Protein AF-A0A5J4USG9-F1 (afdb_monomer)

Foldseek 3Di:
DDPVVVVVVVVVVVVVVVVVVVVVVVVVVVVVVVVVVVVVVVVVVVVVVVVVCVVLVVPQDPVNVVVVVVVVVVVVVVCCVPPVVVVCVVCVPPCPDPPVRVVVVVVVVVVPNDPD

Secondary structure (DSSP, 8-state):
--HHHHHHHHHHHHHHHHHHHHHHHHHHHHHHHHHHHHHHHHHHHHHHHHHHHHHTTSS--HHHHHHHHHHHHHHHHHHHHHHHHHHHHH-TT--SS-HHHHHHHHHHHHTTSPP-

Mean predicted aligned error: 18.95 Å

Radius of gyration: 37.24 Å; Cα contacts (8 Å, |Δi|>4): 14; chains: 1; bounding box: 74×20×105 Å

Solvent-accessible surface area (backbone atoms only — not comparable to full-atom values): 6608 Å² total; per-residue (Å²): 135,58,73,67,61,54,53,53,49,53,54,53,53,55,54,50,51,54,53,50,53,52,50,52,52,49,54,53,50,53,54,52,54,52,53,54,52,50,54,52,50,52,54,52,53,52,52,53,50,53,52,48,33,48,75,50,56,75,60,64,49,72,65,56,49,54,47,52,52,53,52,50,53,50,50,53,50,51,47,52,70,70,43,43,68,62,44,45,73,76,41,75,81,69,71,89,54,54,73,67,52,51,49,52,54,54,52,51,55,67,70,58,52,69,86,99

pLDDT: mean 72.3, std 10.28, range [41.97, 92.38]

Sequence (116 aa):
MSAEQQLSRQQCDVNREKQQEQSTISSQKDSRWALSGLQRKSLVLGQNYQWLKGYIGQNIDQVEQKFRERCTERQKAMIANYYKRPMESLDPTGERASEEVKKMIHTNDVHKAPMI

Structure (mmCIF, N/CA/C/O backbone):
data_AF-A0A5J4USG9-F1
#
_entry.id   AF-A0A5J4USG9-F1
#
loop_
_atom_site.group_PDB
_atom_site.id
_atom_site.type_symbol
_atom_site.label_atom_id
_atom_site.label_alt_id
_atom_site.label_comp_id
_atom_site.label_asym_id
_atom_site.label_entity_id
_atom_site.label_seq_id
_atom_site.pdbx_PDB_ins_code
_atom_site.Cartn_x
_atom_site.Cartn_y
_atom_site.Cartn_z
_atom_site.occupancy
_atom_site.B_iso_or_equiv
_atom_site.auth_seq_id
_atom_site.auth_comp_id
_atom_site.auth_asym_id
_atom_site.auth_atom_id
_atom_site.pdbx_PDB_model_num
ATOM 1 N N . MET A 1 1 ? -56.336 -8.755 70.634 1.00 56.78 1 MET A N 1
ATOM 2 C CA . MET A 1 1 ? -55.135 -9.325 69.982 1.00 56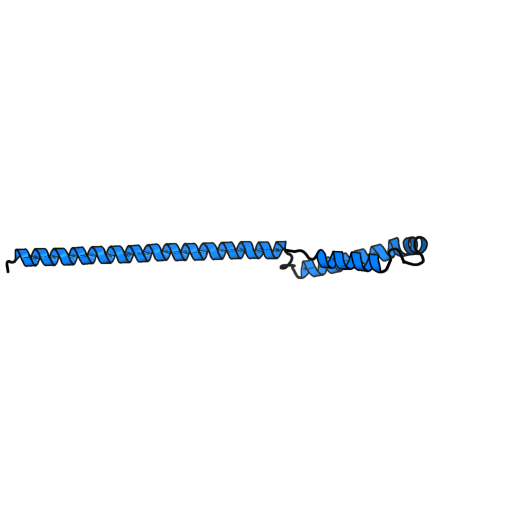.78 1 MET A CA 1
ATOM 3 C C . MET A 1 1 ? -54.111 -9.629 71.060 1.00 56.78 1 MET A C 1
ATOM 5 O O . MET A 1 1 ? -53.964 -8.803 71.950 1.00 56.78 1 MET A O 1
ATOM 9 N N . SER A 1 2 ? -53.477 -10.803 71.015 1.00 78.00 2 SER A N 1
ATOM 10 C CA . SER A 1 2 ? -52.465 -11.221 72.003 1.00 78.00 2 SER A CA 1
ATOM 11 C C . SER A 1 2 ? -51.088 -10.646 71.647 1.00 78.00 2 SER A C 1
ATOM 13 O O . SER A 1 2 ? -50.772 -10.519 70.462 1.00 78.00 2 SER A O 1
ATOM 15 N N . ALA A 1 3 ? -50.263 -10.331 72.650 1.00 75.44 3 ALA A N 1
ATOM 16 C CA . ALA A 1 3 ? -48.890 -9.840 72.472 1.00 75.44 3 ALA A CA 1
ATOM 17 C C . ALA A 1 3 ? -48.030 -10.786 71.606 1.00 75.44 3 ALA A C 1
ATOM 19 O O . ALA A 1 3 ? -47.183 -10.342 70.832 1.00 75.44 3 ALA A O 1
ATOM 20 N N . GLU A 1 4 ? -48.319 -12.087 71.649 1.00 76.06 4 GLU A N 1
ATOM 21 C CA . GLU A 1 4 ? -47.646 -13.113 70.844 1.00 76.06 4 GLU A CA 1
ATOM 22 C C . GLU A 1 4 ? -47.921 -12.961 69.338 1.00 76.06 4 GLU A C 1
ATOM 24 O O . GLU A 1 4 ? -47.039 -13.181 68.508 1.00 76.06 4 GLU A O 1
ATOM 29 N N . GLN A 1 5 ? -49.122 -12.505 68.964 1.00 75.31 5 GLN A N 1
ATOM 30 C CA . GLN A 1 5 ? -49.470 -12.254 67.561 1.00 75.31 5 GLN A CA 1
ATOM 31 C C . GLN A 1 5 ? -48.781 -10.999 67.009 1.00 75.31 5 GLN A C 1
ATOM 33 O O . GLN A 1 5 ? -48.504 -10.935 65.811 1.00 75.31 5 GLN A O 1
ATOM 38 N N . GLN A 1 6 ? -48.489 -10.008 67.857 1.00 77.25 6 GLN A N 1
ATOM 39 C CA . GLN A 1 6 ? -47.739 -8.814 67.454 1.00 77.25 6 GLN A CA 1
ATOM 40 C C . GLN A 1 6 ? -46.250 -9.119 67.261 1.00 77.25 6 GLN A C 1
ATOM 42 O O . GLN A 1 6 ? -45.681 -8.705 66.252 1.00 77.25 6 GLN A O 1
ATOM 47 N N . LEU A 1 7 ? -45.655 -9.904 68.165 1.00 77.44 7 LEU A N 1
ATOM 48 C CA . LEU A 1 7 ? -44.272 -10.379 68.043 1.00 77.44 7 LEU A CA 1
ATOM 49 C C . LEU A 1 7 ? -44.068 -11.222 66.780 1.00 77.44 7 LEU A C 1
ATOM 51 O O . LEU A 1 7 ? -43.126 -10.985 66.027 1.00 77.44 7 LEU A O 1
ATOM 55 N N . SER A 1 8 ? -44.989 -12.147 66.494 1.00 79.25 8 SER A N 1
ATOM 56 C CA . SER A 1 8 ? -44.913 -12.985 65.293 1.00 79.25 8 SER A CA 1
ATOM 57 C C . SER A 1 8 ? -45.002 -12.167 63.995 1.00 79.25 8 SER A C 1
ATOM 59 O O . SER A 1 8 ? -44.254 -12.427 63.053 1.00 79.25 8 SER A O 1
ATOM 61 N N . ARG A 1 9 ? -45.847 -11.124 63.951 1.00 74.81 9 ARG A N 1
ATOM 62 C CA . ARG A 1 9 ? -45.929 -10.212 62.794 1.00 74.81 9 ARG A CA 1
ATOM 63 C C . ARG A 1 9 ? -44.654 -9.394 62.600 1.00 74.81 9 ARG A C 1
ATOM 65 O O . ARG A 1 9 ? -44.129 -9.381 61.493 1.00 74.81 9 ARG A O 1
ATOM 72 N N . GLN A 1 10 ? -44.115 -8.803 63.669 1.00 78.75 10 GLN A N 1
ATOM 73 C CA . GLN A 1 10 ? -42.841 -8.076 63.598 1.00 78.75 10 GLN A CA 1
ATOM 74 C C . GLN A 1 10 ? -41.703 -8.961 63.086 1.00 78.75 10 GLN A C 1
ATOM 76 O O . GLN A 1 10 ? -40.876 -8.524 62.292 1.00 78.75 10 GLN A O 1
ATOM 81 N N . GLN A 1 11 ? -41.671 -10.223 63.505 1.00 77.75 11 GLN A N 1
ATOM 82 C CA . GLN A 1 11 ? -40.630 -11.154 63.088 1.00 77.75 11 GLN A CA 1
ATOM 83 C C . GLN A 1 11 ? -40.754 -11.542 61.604 1.00 77.75 11 GLN A C 1
ATOM 85 O O . GLN A 1 11 ? -39.741 -11.697 60.921 1.00 77.75 11 GLN A O 1
ATOM 90 N N . CYS A 1 12 ? -41.981 -11.642 61.082 1.00 78.06 12 CYS A N 1
ATOM 91 C CA . CYS A 1 12 ? -42.233 -11.822 59.651 1.00 78.06 12 CYS A CA 1
ATOM 92 C C . CYS A 1 12 ? -41.773 -10.615 58.823 1.00 78.06 12 CYS A C 1
ATOM 94 O 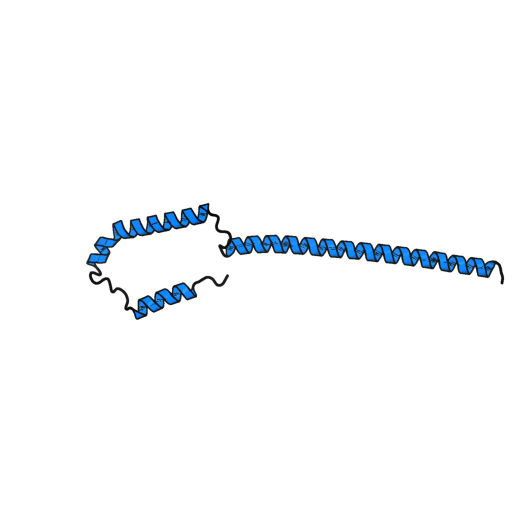O . CYS A 1 12 ? -41.142 -10.806 57.783 1.00 78.06 12 CYS A O 1
ATOM 96 N N . ASP A 1 13 ? -42.034 -9.395 59.293 1.00 81.88 13 ASP A N 1
ATOM 97 C CA . ASP A 1 13 ? -41.651 -8.169 58.584 1.00 81.88 13 ASP A CA 1
ATOM 98 C C . ASP A 1 13 ? -40.121 -8.010 58.516 1.00 81.88 13 ASP A C 1
ATOM 100 O O . ASP A 1 13 ? -39.567 -7.788 57.438 1.00 81.88 13 ASP A O 1
ATOM 104 N N . VAL A 1 14 ? -39.417 -8.272 59.625 1.00 80.19 14 VAL A N 1
ATOM 105 C CA . VAL A 1 14 ? -37.942 -8.237 59.685 1.00 80.19 14 VAL A CA 1
ATOM 106 C C . VAL A 1 14 ? -37.301 -9.285 58.768 1.00 80.19 14 VAL A C 1
ATOM 108 O O . VAL A 1 14 ? -36.287 -9.027 58.115 1.00 80.19 14 VAL A O 1
ATOM 111 N N . ASN A 1 15 ? -37.872 -10.489 58.702 1.00 80.38 15 ASN A N 1
ATOM 112 C CA . ASN A 1 15 ? -37.358 -11.537 57.820 1.00 80.38 15 ASN A CA 1
ATOM 113 C C . ASN A 1 15 ? -37.592 -11.207 56.340 1.00 80.38 15 ASN A C 1
ATOM 115 O O . ASN A 1 15 ? -36.749 -11.529 55.500 1.00 80.38 15 ASN A O 1
ATOM 119 N N . ARG A 1 16 ? -38.704 -10.537 56.023 1.00 77.25 16 ARG A N 1
ATOM 120 C CA . ARG A 1 16 ? -39.018 -10.081 54.668 1.00 77.25 16 ARG A CA 1
ATOM 121 C C . ARG A 1 16 ? -38.063 -8.981 54.205 1.00 77.25 16 ARG A C 1
ATOM 123 O O . ARG A 1 16 ? -37.549 -9.086 53.093 1.00 77.25 16 ARG A O 1
ATOM 130 N N . GLU A 1 17 ? -37.761 -7.998 55.055 1.00 79.50 17 GLU A N 1
ATOM 131 C CA . GLU A 1 17 ? -36.768 -6.954 54.752 1.00 79.50 17 GLU A CA 1
ATOM 132 C C . GLU A 1 17 ? -35.383 -7.548 54.475 1.00 79.50 17 GLU A C 1
ATOM 134 O O . GLU A 1 17 ? -34.782 -7.251 53.441 1.00 79.50 17 GLU A O 1
ATOM 139 N N . LYS A 1 18 ? -34.911 -8.481 55.315 1.00 80.12 18 LYS A N 1
ATOM 140 C CA . LYS A 1 18 ? -33.610 -9.144 55.108 1.00 80.12 18 LYS A CA 1
ATOM 141 C C . LYS A 1 18 ? -33.518 -9.889 53.774 1.00 80.12 18 LYS A C 1
ATOM 143 O O . LYS A 1 18 ? -32.473 -9.858 53.123 1.00 80.12 18 LYS A O 1
ATOM 148 N N . GLN A 1 19 ? -34.591 -10.555 53.345 1.00 76.31 19 GLN A N 1
ATOM 149 C CA . GLN A 1 19 ? -34.626 -11.229 52.040 1.00 76.31 19 GLN A CA 1
ATOM 150 C C . GLN A 1 19 ? -34.611 -10.232 50.870 1.00 76.31 19 GLN A C 1
ATOM 152 O O . GLN A 1 19 ? -33.996 -10.494 49.830 1.00 76.31 19 GLN A O 1
ATOM 157 N N . GLN A 1 20 ? -35.255 -9.078 51.042 1.00 73.62 20 GLN A N 1
ATOM 158 C CA . GLN A 1 20 ? -35.290 -8.010 50.047 1.00 73.62 20 GLN A CA 1
ATOM 159 C C . GLN A 1 20 ? -33.918 -7.343 49.884 1.00 73.62 20 GLN A C 1
ATOM 161 O O . GLN A 1 20 ? -33.452 -7.158 48.757 1.00 73.62 20 GLN A O 1
ATOM 166 N N . GLU A 1 21 ? -33.220 -7.067 50.985 1.00 76.25 21 GLU A N 1
ATOM 167 C CA . GLU A 1 21 ? -31.852 -6.539 50.968 1.00 76.25 21 GLU A CA 1
ATOM 168 C C . GLU A 1 21 ? -30.879 -7.509 50.285 1.00 76.25 21 GLU A C 1
ATOM 170 O O . GLU A 1 21 ? -30.123 -7.112 49.395 1.00 76.25 21 GLU A O 1
ATOM 175 N N . GLN A 1 22 ? -30.940 -8.803 50.623 1.00 75.19 22 GLN A N 1
ATOM 176 C CA . GLN A 1 22 ? -30.090 -9.825 50.001 1.00 75.19 22 GLN A CA 1
ATOM 177 C C . GLN A 1 22 ? -30.341 -9.964 48.493 1.00 75.19 22 GLN A C 1
ATOM 179 O O . GLN A 1 22 ? -29.384 -10.061 47.721 1.00 75.19 22 GLN A O 1
ATOM 184 N N . SER A 1 23 ? -31.604 -9.909 48.056 1.00 71.69 23 SER A N 1
ATOM 185 C CA . SER A 1 23 ? -31.956 -9.931 46.628 1.00 71.69 23 SER A CA 1
ATOM 186 C C . SER A 1 23 ? -31.423 -8.702 45.889 1.00 71.69 23 SER A C 1
ATOM 188 O O . SER A 1 23 ? -30.889 -8.818 44.784 1.00 71.69 23 SER A O 1
ATOM 190 N N . THR A 1 24 ? -31.497 -7.528 46.520 1.00 70.19 24 THR A N 1
ATOM 191 C CA . THR A 1 24 ? -31.009 -6.268 45.943 1.00 70.19 24 THR A CA 1
ATOM 192 C C . THR A 1 24 ? -29.483 -6.286 45.786 1.00 70.19 24 THR A C 1
ATOM 194 O O . THR A 1 24 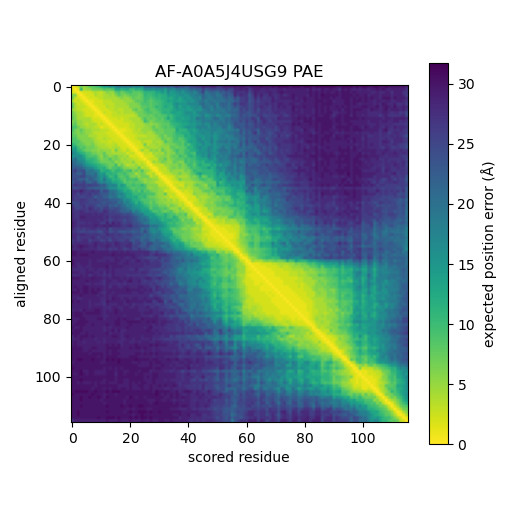? -28.959 -5.937 44.727 1.00 70.19 24 THR A O 1
ATOM 197 N N . ILE A 1 25 ? -28.760 -6.787 46.795 1.00 71.69 25 ILE A N 1
ATOM 198 C CA . ILE A 1 25 ? -27.296 -6.933 46.765 1.00 71.69 25 ILE A CA 1
ATOM 199 C C . ILE A 1 25 ? -26.859 -7.966 45.714 1.00 71.69 25 ILE A C 1
ATOM 201 O O . ILE A 1 25 ? -25.876 -7.736 45.003 1.00 71.69 25 ILE A O 1
ATOM 205 N N . SER A 1 26 ? -27.583 -9.085 45.586 1.00 74.25 26 SER A N 1
ATOM 206 C CA . SER A 1 26 ? -27.315 -10.107 44.563 1.00 74.25 26 SER A CA 1
ATOM 207 C C . SER A 1 26 ? -27.478 -9.534 43.155 1.00 74.25 26 SER A C 1
ATOM 209 O O . SER A 1 26 ? -26.547 -9.595 42.353 1.00 74.25 26 SER A O 1
ATOM 211 N N . SER A 1 27 ? -28.609 -8.872 42.887 1.00 66.50 27 SER A N 1
ATOM 212 C CA . SER A 1 27 ? -28.891 -8.255 41.585 1.00 66.50 27 SER A CA 1
ATOM 213 C C . SER A 1 27 ? -27.856 -7.183 41.213 1.00 66.50 27 SER A C 1
ATOM 215 O O . SER A 1 27 ? -27.465 -7.057 40.048 1.00 66.50 27 SER A O 1
ATOM 217 N N . GLN A 1 28 ? -27.374 -6.411 42.193 1.00 71.25 28 GLN A N 1
ATOM 218 C CA . GLN A 1 28 ? -26.333 -5.403 41.97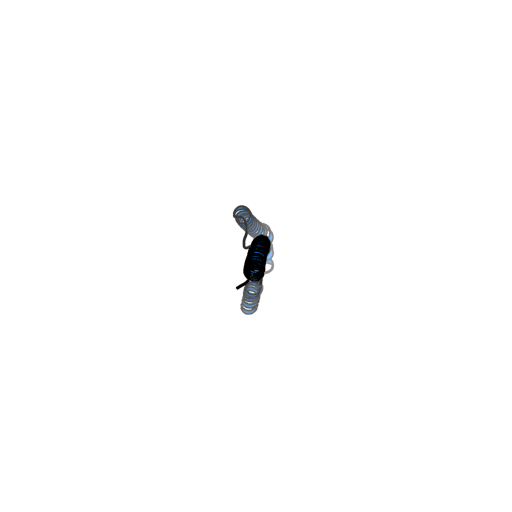6 1.00 71.25 28 GLN A CA 1
ATOM 219 C C . GLN A 1 28 ? -24.967 -6.037 41.658 1.00 71.25 28 GLN A C 1
ATOM 221 O O . GLN A 1 28 ? -24.210 -5.502 40.840 1.00 71.25 28 GLN A O 1
ATOM 226 N N . LYS A 1 29 ? -24.642 -7.179 42.278 1.00 66.81 29 LYS A N 1
ATOM 227 C CA . LYS A 1 29 ? -23.422 -7.946 41.983 1.00 66.81 29 LYS A CA 1
ATOM 228 C C . LYS A 1 29 ? -23.451 -8.524 40.570 1.00 66.81 29 LYS A C 1
ATOM 230 O O . LYS A 1 29 ? -22.476 -8.345 39.842 1.00 66.81 29 LYS A O 1
ATOM 235 N N . ASP A 1 30 ? -24.560 -9.129 40.159 1.00 67.69 30 ASP A N 1
ATOM 236 C CA . ASP A 1 30 ? -24.707 -9.712 38.818 1.00 67.69 30 ASP A CA 1
ATOM 237 C C . ASP A 1 30 ? -24.593 -8.650 37.717 1.00 67.69 30 ASP A C 1
ATOM 239 O O . ASP A 1 30 ? -23.872 -8.828 36.732 1.00 67.69 30 ASP A O 1
ATOM 243 N N . SER A 1 31 ? -25.195 -7.479 37.944 1.00 66.31 31 SER A N 1
ATOM 244 C CA . SER A 1 31 ? -25.081 -6.324 37.042 1.00 66.31 31 SER A CA 1
ATOM 245 C C . SER A 1 31 ? -23.628 -5.848 36.881 1.00 66.31 31 SER A C 1
ATOM 247 O O . SER A 1 31 ? -23.193 -5.477 35.788 1.00 66.31 31 SER A O 1
ATOM 249 N N . ARG A 1 32 ? -22.835 -5.898 37.961 1.00 69.50 32 ARG A N 1
ATOM 250 C CA . ARG A 1 32 ? -21.411 -5.522 37.950 1.00 69.50 32 ARG A CA 1
ATOM 251 C C . ARG A 1 32 ? -20.561 -6.514 37.141 1.00 69.50 32 ARG A C 1
ATOM 253 O O . ARG A 1 32 ? -19.667 -6.102 36.395 1.00 69.50 32 ARG A O 1
ATOM 260 N N . TRP A 1 33 ? -20.850 -7.811 37.239 1.00 70.44 33 TRP A N 1
ATOM 261 C CA . TRP A 1 33 ? -20.186 -8.839 36.429 1.00 70.44 33 TRP A CA 1
ATOM 262 C C . TRP A 1 33 ? -20.543 -8.731 34.940 1.00 70.44 33 TRP A C 1
ATOM 264 O O . TRP A 1 33 ? -19.662 -8.854 34.089 1.00 70.44 33 TRP A O 1
ATOM 274 N N . ALA A 1 34 ? -21.793 -8.401 34.608 1.00 68.56 34 ALA A N 1
ATOM 275 C CA . ALA A 1 34 ? -22.212 -8.169 33.226 1.00 68.56 34 ALA A CA 1
ATOM 276 C C . ALA A 1 34 ? -21.480 -6.978 32.570 1.00 68.56 34 ALA A C 1
ATOM 278 O O . ALA A 1 34 ? -20.982 -7.096 31.447 1.00 68.56 34 ALA A O 1
ATOM 279 N N . LEU A 1 35 ? -21.341 -5.854 33.288 1.00 66.81 35 LEU A N 1
ATOM 280 C CA . LEU A 1 35 ? -20.632 -4.658 32.806 1.00 66.81 35 LEU A CA 1
ATOM 281 C C . LEU A 1 35 ? -19.141 -4.920 32.545 1.00 66.81 35 LEU A C 1
ATOM 283 O O . LEU A 1 35 ? -18.610 -4.522 31.507 1.00 66.81 35 LEU A O 1
ATOM 287 N N . SER A 1 36 ? -18.472 -5.639 33.450 1.00 70.00 36 SER A N 1
ATOM 288 C CA . SER A 1 36 ? -17.058 -6.007 33.278 1.00 70.00 36 SER A CA 1
ATOM 289 C C . SER A 1 36 ? -16.840 -6.997 32.124 1.00 70.00 36 SER A C 1
ATOM 291 O O . SER A 1 36 ? -15.855 -6.886 31.389 1.00 70.00 36 SER A O 1
ATOM 293 N N . GLY A 1 37 ? -17.781 -7.919 31.894 1.00 69.75 37 GLY A N 1
ATOM 294 C CA . GLY A 1 37 ? -17.774 -8.810 30.731 1.00 69.75 37 GLY A CA 1
ATOM 295 C C . GLY A 1 37 ? -17.923 -8.066 29.399 1.00 69.75 37 GLY A C 1
ATOM 296 O O . GLY A 1 37 ? -17.221 -8.382 28.437 1.00 69.75 37 GLY A O 1
ATOM 297 N N . LEU A 1 38 ? -18.787 -7.048 29.346 1.00 66.62 38 LEU A N 1
ATOM 298 C CA . LEU A 1 38 ? -18.969 -6.180 28.175 1.00 66.62 38 LEU A CA 1
ATOM 299 C C . LEU A 1 38 ? -17.723 -5.335 27.874 1.00 66.62 38 LEU A C 1
ATOM 301 O O . LEU A 1 38 ? -17.277 -5.310 26.727 1.00 66.62 38 LEU A O 1
ATOM 305 N N . GLN A 1 39 ? -17.113 -4.714 28.889 1.00 70.50 39 GLN A N 1
ATOM 306 C CA . GLN A 1 39 ? -15.862 -3.960 28.723 1.00 70.50 39 GLN A CA 1
ATOM 307 C C . GLN A 1 39 ? -14.699 -4.843 28.255 1.00 70.50 39 GLN A C 1
ATOM 309 O O . GLN A 1 39 ? -13.905 -4.438 27.409 1.00 70.50 39 GLN A O 1
ATOM 314 N N . ARG A 1 40 ? -14.598 -6.077 28.761 1.00 70.44 40 ARG A N 1
ATOM 315 C CA . ARG A 1 40 ? -13.564 -7.016 28.309 1.00 70.44 40 ARG A CA 1
ATOM 316 C C . ARG A 1 40 ? -13.758 -7.399 26.840 1.00 70.44 40 ARG A C 1
ATOM 318 O O . ARG A 1 40 ? -12.788 -7.448 26.091 1.00 70.44 40 ARG A O 1
ATOM 325 N N . LYS A 1 41 ? -15.002 -7.638 26.412 1.00 65.81 41 LYS A N 1
ATOM 326 C CA . LYS A 1 41 ? -15.322 -7.950 25.010 1.00 65.81 41 LYS A CA 1
ATOM 327 C C . LYS A 1 41 ? -15.032 -6.772 24.077 1.00 65.81 41 LYS A C 1
ATOM 329 O O . LYS A 1 41 ? -14.489 -6.999 22.999 1.00 65.81 41 LYS A O 1
ATOM 334 N N . SER A 1 42 ? -15.334 -5.535 24.485 1.00 65.69 42 SER A N 1
ATOM 335 C CA . SER A 1 42 ? -15.034 -4.351 23.666 1.00 65.69 42 SER A CA 1
ATOM 336 C C . SER A 1 42 ? -13.528 -4.110 23.514 1.00 65.69 42 SER A C 1
ATOM 338 O O . SER A 1 42 ? -13.079 -3.774 22.420 1.00 65.69 42 SER A O 1
ATOM 340 N N . LEU A 1 43 ? -12.736 -4.366 24.562 1.00 72.19 43 LEU A N 1
ATOM 341 C CA . LEU A 1 43 ? -11.273 -4.275 24.511 1.00 72.19 43 LEU A CA 1
ATOM 342 C C . LEU A 1 43 ? -10.666 -5.289 23.525 1.00 72.19 43 LEU A C 1
ATOM 344 O O . LEU A 1 43 ? -9.813 -4.932 22.713 1.00 72.19 43 LEU A O 1
ATOM 348 N N . VAL A 1 44 ? -11.144 -6.538 23.557 1.00 70.62 44 VAL A N 1
ATOM 349 C CA . VAL A 1 44 ? -10.689 -7.610 22.653 1.00 70.62 44 VAL A CA 1
ATOM 350 C C . VAL A 1 44 ? -11.084 -7.323 21.201 1.00 70.62 44 VAL A C 1
ATOM 352 O O . VAL A 1 44 ? -10.265 -7.472 20.296 1.00 70.62 44 VAL A O 1
ATOM 355 N N . LEU A 1 45 ? -12.314 -6.853 20.966 1.00 70.31 45 LEU A N 1
ATOM 356 C C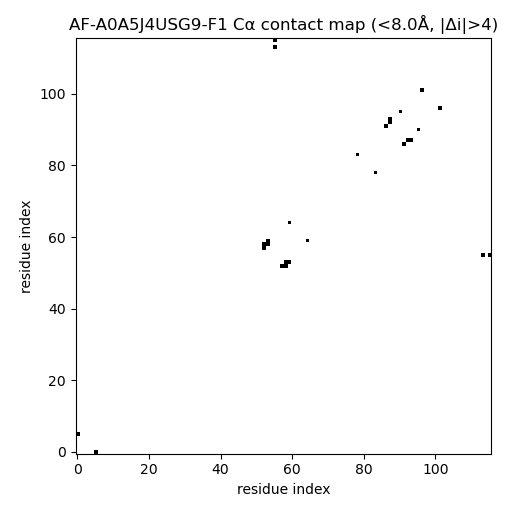A . LEU A 1 45 ? -12.768 -6.438 19.634 1.00 70.31 45 LEU A CA 1
ATOM 357 C C . LEU A 1 45 ? -11.927 -5.277 19.082 1.00 70.31 45 LEU A C 1
ATOM 359 O O . LEU A 1 45 ? -11.572 -5.294 17.906 1.00 70.31 45 LEU A O 1
ATOM 363 N N . GLY A 1 46 ? -11.554 -4.309 19.925 1.00 72.56 46 GLY A N 1
ATOM 364 C CA . GLY A 1 46 ? -10.698 -3.187 19.536 1.00 72.56 46 GLY A CA 1
ATOM 365 C C . GLY A 1 46 ? -9.293 -3.615 19.097 1.00 72.56 46 GLY A C 1
ATOM 366 O O . GLY A 1 46 ? -8.807 -3.143 18.069 1.00 72.56 46 GLY A O 1
ATOM 367 N N . GLN A 1 47 ? -8.655 -4.538 19.824 1.00 73.31 47 GLN A N 1
ATOM 368 C CA . GLN A 1 47 ? -7.331 -5.063 19.456 1.00 73.31 47 GLN A CA 1
ATOM 369 C C . GLN A 1 47 ? -7.369 -5.896 18.170 1.00 73.31 47 GLN A C 1
ATOM 371 O O . GLN A 1 47 ? -6.537 -5.693 17.285 1.00 73.31 47 GLN A O 1
ATOM 376 N N . ASN A 1 48 ? -8.366 -6.770 18.020 1.00 77.56 48 ASN A N 1
ATOM 377 C CA . ASN A 1 48 ? -8.525 -7.572 16.805 1.00 77.56 48 ASN A CA 1
ATOM 378 C C . ASN A 1 48 ? -8.812 -6.702 15.577 1.00 77.56 48 ASN A C 1
ATOM 380 O O . ASN A 1 48 ? -8.314 -6.983 14.491 1.00 77.56 48 ASN A O 1
ATOM 384 N N . TYR A 1 49 ? -9.565 -5.614 15.748 1.00 76.62 49 TYR A N 1
ATOM 385 C CA . TYR A 1 49 ? -9.839 -4.664 14.675 1.00 76.62 49 TYR A CA 1
ATOM 386 C C . TYR A 1 49 ? -8.585 -3.893 14.237 1.00 76.62 49 TYR A C 1
ATOM 388 O O . TYR A 1 49 ? -8.390 -3.674 13.044 1.00 76.62 49 TYR A O 1
ATOM 396 N N . GLN A 1 50 ? -7.701 -3.524 15.169 1.00 73.75 50 GLN A N 1
ATOM 397 C CA . GLN A 1 50 ? -6.419 -2.889 14.831 1.00 73.75 50 GLN A CA 1
ATOM 398 C C . GLN A 1 50 ? -5.469 -3.845 14.105 1.00 73.75 50 GLN A C 1
ATOM 400 O O . GLN A 1 50 ? -4.831 -3.452 13.129 1.00 73.75 50 GLN A O 1
ATOM 405 N N . TRP A 1 51 ? -5.413 -5.108 14.539 1.00 77.69 51 TRP A N 1
ATOM 406 C CA . TRP A 1 51 ? -4.662 -6.144 13.832 1.00 77.69 51 TRP A CA 1
ATOM 407 C C . TRP A 1 51 ? -5.208 -6.365 12.416 1.00 77.69 51 TRP A C 1
ATOM 409 O O . TRP A 1 51 ? -4.438 -6.364 11.457 1.00 77.69 51 TRP A O 1
ATOM 419 N N . LEU A 1 52 ? -6.535 -6.459 12.269 1.00 78.56 52 LEU A N 1
ATOM 420 C CA . LEU A 1 52 ? -7.188 -6.602 10.969 1.00 78.56 52 LEU A CA 1
ATOM 421 C C . LEU A 1 52 ? -6.870 -5.410 10.058 1.00 78.56 52 LEU A C 1
ATOM 423 O O . LEU A 1 52 ? -6.508 -5.622 8.910 1.00 78.56 52 LEU A O 1
ATOM 427 N N . LYS A 1 53 ? -6.902 -4.175 10.579 1.00 74.94 53 LYS A N 1
ATOM 428 C CA . LYS A 1 53 ? -6.486 -2.967 9.841 1.00 74.94 53 LYS A CA 1
ATOM 429 C C . LYS A 1 53 ? -5.039 -3.009 9.352 1.00 74.94 53 LYS A C 1
ATOM 431 O O . LYS A 1 53 ? -4.751 -2.497 8.272 1.00 74.94 53 LYS A O 1
ATOM 436 N N . GLY A 1 54 ? -4.136 -3.588 10.142 1.00 72.44 54 GLY A N 1
ATOM 437 C CA . GLY A 1 54 ? -2.752 -3.826 9.730 1.00 72.44 54 GLY A CA 1
ATOM 438 C C . GLY A 1 54 ? -2.655 -4.876 8.622 1.00 72.44 54 GLY A C 1
ATOM 439 O O . GLY A 1 54 ? -1.976 -4.650 7.627 1.00 72.44 54 GLY A O 1
ATOM 440 N N . TYR A 1 55 ? -3.385 -5.986 8.758 1.00 71.38 55 TYR A N 1
ATOM 441 C CA . TYR A 1 55 ? -3.411 -7.069 7.770 1.00 71.38 55 TYR A CA 1
ATOM 442 C C . TYR A 1 55 ? -3.947 -6.619 6.401 1.00 71.38 55 TYR A C 1
ATOM 444 O O . TYR A 1 55 ? -3.343 -6.932 5.380 1.00 71.38 55 TYR A O 1
ATOM 452 N N . ILE A 1 56 ? -5.025 -5.828 6.381 1.00 79.00 56 ILE A N 1
ATOM 453 C CA . ILE A 1 56 ? -5.640 -5.283 5.152 1.00 79.00 56 ILE A CA 1
ATOM 454 C C . ILE A 1 56 ? -4.888 -4.071 4.580 1.00 79.00 56 ILE A C 1
ATOM 456 O O . ILE A 1 56 ? -5.337 -3.446 3.624 1.00 79.00 56 ILE A O 1
ATOM 460 N N . GLY A 1 57 ? -3.762 -3.678 5.187 1.00 68.00 57 GLY A N 1
ATOM 461 C CA . GLY A 1 57 ? -2.967 -2.542 4.721 1.00 68.00 57 GLY A CA 1
ATOM 462 C C . GLY A 1 57 ? -3.668 -1.184 4.854 1.00 68.00 57 GLY A C 1
ATOM 463 O O . GLY A 1 57 ? -3.294 -0.233 4.177 1.00 68.00 57 GLY A O 1
ATOM 464 N N . GLN A 1 58 ? -4.675 -1.053 5.723 1.00 67.56 58 GLN A N 1
ATOM 465 C CA . GLN A 1 58 ? -5.305 0.241 6.030 1.00 67.56 58 GLN A CA 1
ATOM 466 C C . GLN A 1 58 ? -4.525 1.052 7.075 1.00 67.56 58 GLN A C 1
ATOM 468 O O . GLN A 1 58 ? -4.752 2.250 7.214 1.00 67.56 58 GLN A O 1
ATOM 473 N N . ASN A 1 59 ? -3.597 0.415 7.792 1.00 63.00 59 ASN A N 1
ATOM 474 C CA . ASN A 1 59 ? -2.638 1.056 8.695 1.00 63.00 59 ASN A CA 1
ATOM 475 C C . ASN A 1 59 ? -1.234 1.079 8.060 1.00 63.00 59 ASN A C 1
ATOM 477 O O . ASN A 1 59 ? -0.271 0.616 8.665 1.00 63.00 59 ASN A O 1
ATOM 481 N N . ILE A 1 60 ? -1.102 1.568 6.822 1.00 64.38 60 ILE A N 1
ATOM 482 C CA . ILE A 1 60 ? 0.232 1.808 6.254 1.00 64.38 60 ILE A CA 1
ATOM 483 C C . ILE A 1 60 ? 0.784 3.078 6.903 1.00 64.38 60 ILE A C 1
ATOM 485 O O . ILE A 1 60 ? 0.232 4.167 6.744 1.00 64.38 60 ILE A O 1
ATOM 489 N N . ASP A 1 61 ? 1.871 2.924 7.656 1.00 77.94 61 ASP A N 1
ATOM 490 C CA . ASP A 1 61 ? 2.635 4.045 8.195 1.00 77.94 61 ASP A CA 1
ATOM 491 C C . ASP A 1 61 ? 3.111 4.949 7.042 1.00 77.94 61 ASP A C 1
ATOM 493 O O . ASP A 1 61 ? 3.531 4.465 5.987 1.00 77.94 61 ASP A O 1
ATOM 497 N N . GLN A 1 62 ? 3.088 6.272 7.225 1.00 79.06 62 GLN A N 1
ATOM 498 C CA . GLN A 1 62 ? 3.540 7.222 6.198 1.00 79.06 62 GLN A CA 1
ATOM 499 C C . GLN A 1 62 ? 4.980 6.943 5.748 1.00 79.06 62 GLN A C 1
ATOM 501 O O . GLN A 1 62 ? 5.343 7.213 4.600 1.00 79.06 62 GLN A O 1
ATOM 506 N N . VAL A 1 63 ? 5.811 6.409 6.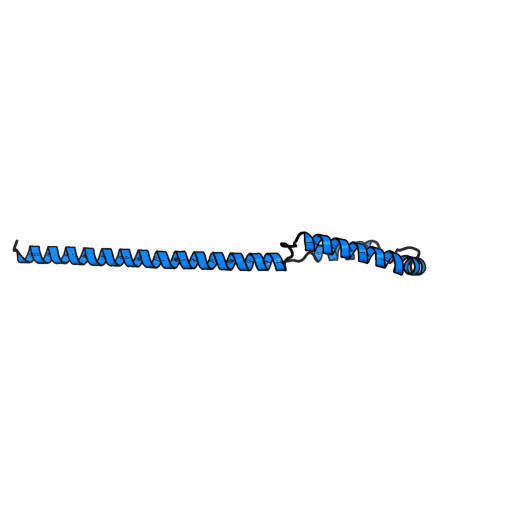646 1.00 77.44 63 VAL A N 1
ATOM 507 C CA . VAL A 1 63 ? 7.183 5.997 6.332 1.00 77.44 63 VAL A CA 1
ATOM 508 C C . VAL A 1 63 ? 7.190 4.797 5.387 1.00 77.44 63 VAL A C 1
ATOM 510 O O . VAL A 1 63 ? 7.926 4.801 4.398 1.00 77.44 63 VAL A O 1
ATOM 513 N N . GLU A 1 64 ? 6.348 3.799 5.646 1.00 78.38 64 GLU A N 1
ATOM 514 C CA . GLU A 1 64 ? 6.227 2.608 4.808 1.00 78.38 64 GLU A CA 1
ATOM 515 C C . GLU A 1 64 ? 5.655 2.951 3.426 1.00 78.38 64 GLU A C 1
ATOM 517 O O . GLU A 1 64 ? 6.152 2.455 2.412 1.00 78.38 64 GLU A O 1
ATOM 522 N N . GLN A 1 65 ? 4.685 3.867 3.357 1.00 82.31 65 GLN A N 1
ATOM 523 C CA . GLN A 1 65 ? 4.161 4.367 2.087 1.00 82.31 65 GLN A CA 1
ATOM 524 C C . GLN A 1 65 ? 5.264 5.032 1.248 1.00 82.31 65 GLN A C 1
ATOM 526 O O . GLN A 1 65 ? 5.501 4.633 0.106 1.00 82.31 65 GLN A O 1
ATOM 531 N N . LYS A 1 66 ? 6.002 5.987 1.829 1.00 84.38 66 LYS A N 1
ATOM 532 C CA . LYS A 1 66 ? 7.115 6.668 1.142 1.00 84.38 66 LYS A CA 1
ATOM 533 C C . LYS A 1 66 ? 8.221 5.700 0.725 1.00 84.38 66 LYS A C 1
ATOM 535 O O . LYS A 1 66 ? 8.856 5.888 -0.313 1.00 84.38 66 LYS A O 1
ATOM 540 N N . PHE A 1 67 ? 8.473 4.665 1.525 1.00 84.25 67 PHE A N 1
ATOM 541 C CA . PHE A 1 67 ? 9.424 3.616 1.175 1.00 84.25 67 PHE A CA 1
ATOM 542 C C . PHE A 1 67 ? 8.958 2.820 -0.051 1.00 84.25 67 PHE A C 1
ATOM 544 O O . PHE A 1 67 ? 9.731 2.660 -0.997 1.00 84.25 67 PHE A O 1
ATOM 551 N N . ARG A 1 68 ? 7.692 2.381 -0.084 1.00 84.62 68 ARG A N 1
ATOM 552 C CA . ARG A 1 68 ? 7.110 1.662 -1.233 1.00 84.62 68 ARG A CA 1
ATOM 553 C C . ARG A 1 68 ? 7.148 2.496 -2.510 1.00 84.62 68 ARG A C 1
ATOM 555 O O . ARG A 1 68 ? 7.524 1.972 -3.560 1.00 84.62 68 ARG A O 1
ATOM 562 N N . GLU A 1 69 ? 6.821 3.781 -2.418 1.00 87.25 69 GLU A N 1
ATOM 563 C CA . GLU A 1 69 ? 6.905 4.722 -3.541 1.00 87.25 69 GLU A CA 1
ATOM 564 C C . GLU A 1 69 ? 8.339 4.797 -4.085 1.00 87.25 69 GLU A C 1
ATOM 566 O O . GLU A 1 69 ? 8.571 4.511 -5.262 1.00 87.25 69 GLU A O 1
ATOM 571 N N . ARG A 1 70 ? 9.329 5.041 -3.214 1.00 89.31 70 ARG A N 1
ATOM 572 C CA . ARG A 1 70 ? 10.749 5.090 -3.607 1.00 89.31 70 ARG A CA 1
ATOM 573 C C . ARG A 1 70 ? 11.257 3.776 -4.197 1.00 89.31 70 ARG A C 1
ATOM 575 O O . ARG A 1 70 ? 12.018 3.786 -5.164 1.00 89.31 70 ARG A O 1
ATOM 582 N N . CYS A 1 71 ? 10.863 2.638 -3.631 1.00 88.81 71 CYS A N 1
ATOM 583 C CA . CYS A 1 71 ? 11.215 1.326 -4.169 1.00 88.81 71 CYS A CA 1
ATOM 584 C C . CYS A 1 71 ? 10.635 1.119 -5.570 1.00 88.81 71 CYS A C 1
ATOM 586 O O . CYS A 1 71 ? 11.350 0.658 -6.460 1.00 88.81 71 CYS A O 1
ATOM 588 N N . THR A 1 72 ? 9.379 1.510 -5.777 1.00 90.19 72 THR A N 1
ATOM 589 C CA . THR A 1 72 ? 8.699 1.410 -7.073 1.00 90.19 72 THR A CA 1
ATOM 590 C C . THR A 1 72 ? 9.381 2.284 -8.122 1.00 90.19 72 THR A C 1
ATOM 592 O O . THR A 1 72 ? 9.658 1.823 -9.228 1.00 90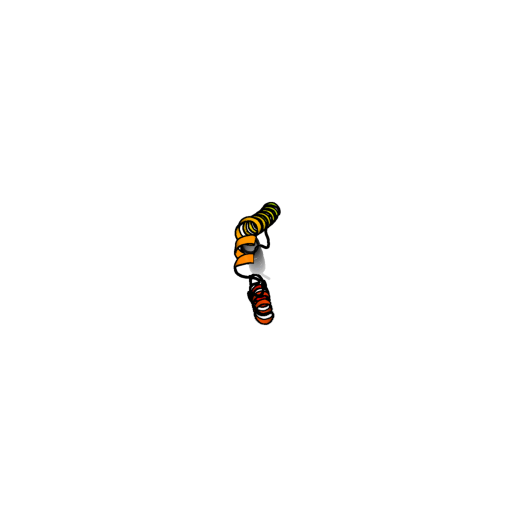.19 72 THR A O 1
ATOM 595 N N . GLU A 1 73 ? 9.705 3.533 -7.785 1.00 90.56 73 GLU A N 1
ATOM 596 C CA . GLU A 1 73 ? 10.441 4.435 -8.678 1.00 90.56 73 GLU A CA 1
ATOM 597 C C . GLU A 1 73 ? 11.817 3.877 -9.038 1.00 90.56 73 GLU A C 1
ATOM 599 O O . GLU A 1 73 ? 12.191 3.846 -10.213 1.00 90.56 73 GLU A O 1
ATOM 604 N N . ARG A 1 74 ? 12.552 3.358 -8.049 1.00 92.38 74 ARG A N 1
ATOM 605 C CA . ARG A 1 74 ? 13.868 2.755 -8.277 1.00 92.38 74 ARG A CA 1
ATOM 606 C C . ARG A 1 74 ? 13.787 1.521 -9.173 1.00 92.38 74 ARG A C 1
ATOM 608 O O . ARG A 1 74 ? 14.628 1.362 -10.055 1.00 92.38 74 ARG A O 1
ATOM 615 N N . GLN A 1 75 ? 12.787 0.664 -8.976 1.00 89.19 75 GLN A N 1
ATOM 616 C CA . GLN A 1 75 ? 12.553 -0.496 -9.838 1.00 89.19 75 GLN A CA 1
ATOM 617 C C . GLN A 1 75 ? 12.212 -0.071 -11.267 1.00 89.19 75 GLN A C 1
ATOM 619 O O . GLN A 1 75 ? 12.819 -0.582 -12.206 1.00 89.19 75 GLN A O 1
ATOM 624 N N . LYS A 1 76 ? 11.313 0.906 -11.444 1.00 87.56 76 LYS A N 1
ATOM 625 C CA . LYS A 1 76 ? 10.990 1.470 -12.765 1.00 87.56 76 LYS A CA 1
ATOM 626 C C . LYS A 1 76 ? 12.236 2.017 -13.460 1.00 87.56 76 LYS A C 1
ATOM 628 O O . LYS A 1 76 ? 12.460 1.713 -14.628 1.00 87.56 76 LYS A O 1
ATOM 633 N N . ALA A 1 77 ? 13.072 2.763 -12.738 1.00 88.31 77 ALA A N 1
ATOM 634 C CA . ALA A 1 77 ? 14.317 3.310 -13.268 1.00 88.31 77 ALA A CA 1
ATOM 635 C C . ALA A 1 77 ? 15.319 2.210 -13.652 1.00 88.31 77 ALA A C 1
ATOM 637 O O . ALA A 1 77 ? 15.926 2.274 -14.719 1.00 88.31 77 ALA A O 1
ATOM 638 N N . MET A 1 78 ? 15.470 1.172 -12.826 1.00 88.50 78 MET A N 1
ATOM 639 C CA . MET A 1 78 ? 16.331 0.030 -13.138 1.00 88.50 78 MET A CA 1
ATOM 640 C C . MET A 1 78 ? 15.839 -0.713 -14.386 1.00 88.50 78 MET A C 1
ATOM 642 O O . MET A 1 78 ? 16.634 -1.003 -15.278 1.00 88.50 78 MET A O 1
ATOM 646 N N . ILE A 1 79 ? 14.533 -0.975 -14.487 1.00 85.81 79 ILE A N 1
ATOM 647 C CA . ILE A 1 79 ? 13.945 -1.637 -15.655 1.00 85.81 79 ILE A CA 1
ATOM 648 C C . ILE A 1 79 ? 14.170 -0.795 -16.914 1.00 85.81 79 ILE A C 1
ATOM 650 O O . ILE A 1 79 ? 14.631 -1.314 -17.929 1.00 85.81 79 ILE A O 1
ATOM 654 N N . ALA A 1 80 ? 13.916 0.511 -16.836 1.00 82.00 80 ALA A N 1
ATOM 655 C CA . ALA A 1 80 ? 14.144 1.422 -17.949 1.00 82.00 80 ALA A CA 1
ATOM 656 C C . ALA A 1 80 ? 15.625 1.481 -18.358 1.00 82.00 80 ALA A C 1
ATOM 658 O O . ALA A 1 80 ? 15.930 1.479 -19.542 1.00 82.00 80 ALA A O 1
ATOM 659 N N . ASN A 1 81 ? 16.566 1.488 -17.417 1.00 84.50 81 ASN A N 1
ATOM 660 C CA . ASN A 1 81 ? 17.982 1.591 -17.767 1.00 84.50 81 ASN A CA 1
ATOM 661 C C . ASN A 1 81 ? 18.543 0.297 -18.369 1.00 84.50 81 ASN A C 1
ATOM 663 O O . ASN A 1 81 ? 19.302 0.356 -19.333 1.00 84.50 81 ASN A O 1
ATOM 667 N N . TYR A 1 82 ? 18.172 -0.864 -17.825 1.00 78.81 82 TYR A N 1
ATOM 668 C CA . TYR A 1 82 ? 18.757 -2.140 -18.247 1.00 78.81 82 TYR A CA 1
ATOM 669 C C . TYR A 1 82 ? 17.999 -2.813 -19.386 1.00 78.81 82 TYR A C 1
ATOM 671 O O . TYR A 1 82 ? 18.618 -3.434 -20.246 1.00 78.81 82 TYR A O 1
ATOM 679 N N . TYR A 1 83 ? 16.674 -2.689 -19.415 1.00 74.31 83 TYR A N 1
ATOM 680 C CA . TYR A 1 83 ? 15.840 -3.467 -20.328 1.00 74.31 83 TYR A CA 1
ATOM 681 C C . TYR A 1 83 ? 15.214 -2.636 -21.442 1.00 74.31 83 TYR A C 1
ATOM 683 O O . TYR A 1 83 ? 14.751 -3.227 -22.408 1.00 74.31 83 TYR A O 1
ATOM 691 N N . LYS A 1 84 ? 15.236 -1.297 -21.393 1.00 72.38 84 LYS A N 1
ATOM 692 C CA . LYS A 1 84 ? 14.615 -0.478 -22.449 1.00 72.38 84 LYS A CA 1
ATOM 693 C C . LYS A 1 84 ? 15.212 -0.744 -23.831 1.00 72.38 84 LYS A C 1
ATOM 695 O O . LYS A 1 84 ? 14.480 -1.138 -24.727 1.00 72.38 84 LYS A O 1
ATOM 700 N N . ARG A 1 85 ? 16.535 -0.629 -23.988 1.00 68.12 85 ARG A N 1
ATOM 701 C CA . ARG A 1 85 ? 17.212 -0.883 -25.277 1.00 68.12 85 ARG A CA 1
ATOM 702 C C . ARG A 1 85 ? 17.062 -2.329 -25.775 1.00 68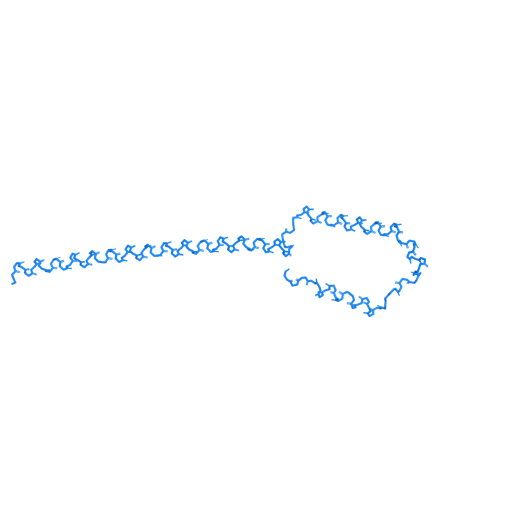.12 85 ARG A C 1
ATOM 704 O O . ARG A 1 85 ? 16.703 -2.507 -26.935 1.00 68.12 85 ARG A O 1
ATOM 711 N N . PRO A 1 86 ? 17.304 -3.363 -24.943 1.00 71.19 86 PRO A N 1
ATOM 712 C CA . PRO A 1 86 ? 17.071 -4.745 -25.357 1.00 71.19 86 PRO A CA 1
ATOM 713 C C . PRO A 1 86 ? 15.618 -5.000 -25.769 1.00 71.19 86 PRO A C 1
ATOM 715 O O . PRO A 1 86 ? 15.376 -5.632 -26.791 1.00 71.19 86 PRO A O 1
ATOM 718 N N . MET A 1 87 ? 14.645 -4.462 -25.032 1.00 70.75 87 MET A N 1
ATOM 719 C CA . MET A 1 87 ? 13.232 -4.670 -25.347 1.00 70.75 87 MET A CA 1
ATOM 720 C C . MET A 1 87 ? 12.774 -3.905 -26.588 1.00 70.75 87 MET A C 1
ATOM 722 O O . MET A 1 87 ? 11.998 -4.459 -27.352 1.00 70.75 87 MET A O 1
ATOM 726 N N . GLU A 1 88 ? 13.280 -2.695 -26.835 1.00 71.12 88 GLU A N 1
ATOM 727 C CA . GLU A 1 88 ? 13.035 -1.952 -28.084 1.00 71.12 88 GLU A CA 1
ATOM 728 C C . GLU A 1 88 ? 13.579 -2.705 -29.310 1.00 71.12 88 GLU A C 1
ATOM 730 O O . GLU A 1 88 ? 12.987 -2.646 -30.381 1.00 71.12 88 GLU A O 1
ATOM 735 N N . SER A 1 89 ? 14.679 -3.453 -29.162 1.00 71.31 89 SER A N 1
ATOM 736 C CA . SER A 1 89 ? 15.212 -4.286 -30.251 1.00 71.31 89 SER A CA 1
ATOM 737 C C . SER A 1 89 ? 14.416 -5.575 -30.493 1.00 71.31 89 SER A C 1
ATOM 739 O O . SER A 1 89 ? 14.360 -6.057 -31.621 1.00 71.31 89 SER A O 1
ATOM 741 N N . LEU A 1 90 ? 13.807 -6.133 -29.443 1.00 72.75 90 LEU A N 1
ATOM 742 C CA . LEU A 1 90 ? 13.026 -7.375 -29.500 1.00 72.75 90 LEU A CA 1
ATOM 743 C C . LEU A 1 90 ? 11.564 -7.137 -29.897 1.00 72.75 90 LEU A C 1
ATOM 745 O O . LEU A 1 90 ? 10.931 -8.015 -30.472 1.00 72.75 90 LEU A O 1
ATOM 749 N N . ASP A 1 91 ? 11.034 -5.963 -29.571 1.00 71.94 91 ASP A N 1
ATOM 750 C CA . ASP A 1 91 ? 9.655 -5.549 -29.807 1.00 71.94 91 ASP A CA 1
ATOM 751 C C . ASP A 1 91 ? 9.637 -4.066 -30.230 1.00 71.94 91 ASP A C 1
ATOM 753 O O . ASP A 1 91 ? 9.301 -3.186 -29.431 1.00 71.94 91 ASP A O 1
ATOM 757 N N . PRO A 1 92 ? 10.053 -3.767 -31.476 1.00 65.88 92 PRO A N 1
ATOM 758 C CA . PRO A 1 92 ? 10.177 -2.395 -31.975 1.00 65.88 92 PRO A CA 1
ATOM 759 C C . PRO A 1 92 ? 8.829 -1.685 -32.140 1.00 65.88 92 PRO A C 1
ATOM 761 O O . PRO A 1 92 ? 8.783 -0.456 -32.161 1.00 65.88 92 PRO A O 1
ATOM 764 N N . THR A 1 93 ? 7.734 -2.441 -32.240 1.00 70.81 93 THR A N 1
ATOM 765 C CA . THR A 1 93 ? 6.372 -1.904 -32.367 1.00 70.81 93 THR A CA 1
ATOM 766 C C . THR A 1 93 ? 5.712 -1.697 -30.997 1.00 70.81 93 THR A C 1
ATOM 768 O O . THR A 1 93 ? 4.765 -0.925 -30.879 1.00 70.81 93 THR A O 1
ATOM 771 N N . GLY A 1 94 ? 6.210 -2.350 -29.937 1.00 65.69 94 GLY A N 1
ATOM 772 C CA . GLY A 1 94 ? 5.675 -2.244 -28.574 1.00 65.69 94 GLY A CA 1
ATOM 773 C C . GLY A 1 94 ? 4.298 -2.895 -28.385 1.00 65.69 94 GLY A C 1
ATOM 774 O O . GLY A 1 94 ? 3.693 -2.778 -27.315 1.00 65.69 94 GLY A O 1
ATOM 775 N N . GLU A 1 95 ? 3.787 -3.588 -29.404 1.00 69.62 95 GLU A N 1
ATOM 776 C CA . GLU A 1 95 ? 2.481 -4.251 -29.417 1.00 69.62 95 GLU A CA 1
ATOM 777 C C . GLU A 1 95 ? 2.594 -5.685 -28.889 1.00 69.62 95 GLU A C 1
ATOM 779 O O . GLU A 1 95 ? 2.209 -6.661 -29.524 1.00 69.62 95 GLU A O 1
ATOM 784 N N . ARG A 1 96 ? 3.122 -5.830 -27.672 1.00 64.44 96 ARG A N 1
ATOM 785 C CA . ARG A 1 96 ? 3.288 -7.141 -27.023 1.00 64.44 96 ARG A CA 1
ATOM 786 C C . ARG A 1 96 ? 1.968 -7.834 -26.653 1.00 64.44 96 ARG A C 1
ATOM 788 O O . ARG A 1 96 ? 1.965 -9.006 -26.288 1.00 64.44 96 ARG A O 1
ATOM 795 N N . ALA A 1 97 ? 0.862 -7.097 -26.696 1.00 64.19 97 ALA A N 1
ATOM 796 C CA . ALA A 1 97 ? -0.483 -7.547 -26.372 1.00 64.19 97 ALA A CA 1
ATOM 797 C C . ALA A 1 97 ? -1.495 -6.705 -27.163 1.00 64.19 97 ALA A C 1
ATOM 799 O O . ALA A 1 97 ? -1.331 -5.485 -27.235 1.00 64.19 97 ALA A O 1
ATOM 800 N N . SER A 1 98 ? -2.539 -7.329 -27.722 1.00 69.62 98 SER A N 1
ATOM 801 C CA . SER A 1 98 ? -3.630 -6.583 -28.363 1.00 69.62 98 SER A CA 1
ATOM 802 C C . SER A 1 98 ? -4.334 -5.681 -27.346 1.00 69.62 98 SER A C 1
ATOM 804 O O . SER A 1 98 ? -4.265 -5.920 -26.135 1.00 69.62 98 SER A O 1
ATOM 806 N N . GLU A 1 99 ? -5.031 -4.644 -27.810 1.00 73.25 99 GLU A N 1
ATOM 807 C CA . GLU A 1 99 ? -5.804 -3.771 -26.919 1.00 73.25 99 GLU A CA 1
ATOM 808 C C . GLU A 1 99 ? -6.843 -4.556 -26.101 1.00 73.25 99 GLU A C 1
ATOM 810 O O . GLU A 1 99 ? -7.094 -4.210 -24.947 1.00 73.25 99 GLU A O 1
ATOM 815 N N . GLU A 1 100 ? -7.389 -5.664 -26.622 1.00 69.81 100 GLU A N 1
ATOM 816 C CA . GLU A 1 100 ? -8.241 -6.562 -25.832 1.00 69.81 100 GLU A CA 1
ATOM 817 C C . GLU A 1 100 ? -7.472 -7.246 -24.696 1.00 69.81 100 GLU A C 1
ATOM 819 O O . GLU A 1 100 ? -7.961 -7.302 -23.568 1.00 69.81 100 GLU A O 1
ATOM 824 N N . VAL A 1 101 ? -6.253 -7.728 -24.956 1.00 66.31 101 VAL A N 1
ATOM 825 C CA . VAL A 1 101 ? -5.408 -8.373 -23.938 1.00 66.31 101 VAL A CA 1
ATOM 826 C C . VAL A 1 101 ? -4.949 -7.359 -22.887 1.00 66.31 101 VAL A C 1
ATOM 828 O O . VAL A 1 101 ? -4.976 -7.663 -21.694 1.00 66.31 101 VAL A O 1
ATOM 831 N N . LYS A 1 102 ? -4.601 -6.131 -23.290 1.00 71.81 102 LYS A N 1
ATOM 832 C CA . LYS A 1 102 ? -4.271 -5.042 -22.355 1.00 71.81 102 LYS A CA 1
ATOM 833 C C . LYS A 1 102 ? -5.464 -4.682 -21.471 1.00 71.81 102 LYS A C 1
ATOM 835 O O . LYS A 1 102 ? -5.302 -4.566 -20.256 1.00 71.81 102 LYS A O 1
ATOM 840 N N . LYS A 1 103 ? -6.664 -4.566 -22.054 1.00 74.31 103 LYS A N 1
ATOM 841 C CA . LYS A 1 103 ? -7.913 -4.346 -21.307 1.00 74.31 103 LYS A CA 1
ATOM 842 C C . LYS A 1 103 ? -8.176 -5.480 -20.323 1.00 74.31 103 LYS A C 1
ATOM 844 O O . LYS A 1 103 ? -8.467 -5.193 -19.170 1.00 74.31 103 LYS A O 1
ATOM 849 N N . MET A 1 104 ? -7.992 -6.733 -20.742 1.00 67.06 104 MET A N 1
ATOM 850 C CA . MET A 1 104 ? -8.191 -7.910 -19.895 1.00 67.06 104 MET A CA 1
ATOM 851 C C . MET A 1 104 ? -7.219 -7.949 -18.704 1.00 67.06 104 MET A C 1
ATOM 853 O O . MET A 1 104 ? -7.631 -8.239 -17.582 1.00 67.06 104 MET A O 1
ATOM 857 N N . ILE A 1 105 ? -5.940 -7.620 -18.913 1.00 68.50 105 ILE A N 1
ATOM 858 C CA . ILE A 1 105 ? -4.945 -7.528 -17.831 1.00 68.50 105 ILE A CA 1
ATOM 859 C C . ILE A 1 105 ? -5.314 -6.399 -16.860 1.00 68.50 105 ILE A C 1
ATOM 861 O O . ILE A 1 105 ? -5.321 -6.616 -15.651 1.00 68.50 105 ILE A O 1
ATOM 865 N N . HIS A 1 106 ? -5.700 -5.227 -17.373 1.00 60.28 106 HIS A N 1
ATOM 866 C CA . HIS A 1 106 ? -6.077 -4.089 -16.535 1.00 60.28 106 HIS A CA 1
ATOM 867 C C . HIS A 1 106 ? -7.349 -4.360 -15.715 1.00 60.28 106 HIS A C 1
ATOM 869 O O . HIS A 1 106 ? -7.402 -4.039 -14.530 1.00 60.28 106 HIS A O 1
ATOM 875 N N . THR A 1 107 ? -8.355 -5.023 -16.294 1.00 57.28 107 THR A N 1
ATOM 876 C CA . THR A 1 107 ? -9.557 -5.446 -15.557 1.00 57.28 107 THR A CA 1
ATOM 877 C C . THR A 1 107 ? -9.260 -6.524 -14.517 1.00 57.28 107 THR A C 1
ATOM 879 O O . THR A 1 107 ? -9.885 -6.537 -13.460 1.00 57.28 107 THR A O 1
ATOM 882 N N . ASN A 1 108 ? -8.275 -7.392 -14.765 1.00 53.88 108 ASN A N 1
ATOM 883 C CA . ASN A 1 108 ? -7.853 -8.404 -13.797 1.00 53.88 108 ASN A CA 1
ATOM 884 C C . ASN A 1 108 ? -7.097 -7.802 -12.602 1.00 53.88 108 ASN A C 1
ATOM 886 O O . ASN A 1 108 ? -7.190 -8.358 -11.511 1.00 53.88 108 ASN A O 1
ATOM 890 N N . ASP A 1 109 ? -6.412 -6.666 -12.765 1.00 48.50 109 ASP A N 1
ATOM 891 C CA . ASP A 1 109 ? -5.839 -5.910 -11.640 1.00 48.50 109 ASP A CA 1
ATOM 892 C C . ASP A 1 109 ? -6.924 -5.166 -10.839 1.00 48.50 109 ASP A C 1
ATOM 894 O O . ASP A 1 109 ? -6.864 -5.126 -9.612 1.00 48.50 109 ASP A O 1
ATOM 898 N N . VAL A 1 110 ? -7.981 -4.670 -11.498 1.00 50.59 110 VAL A N 1
ATOM 899 C CA . VAL A 1 110 ? -9.157 -4.075 -10.825 1.00 50.59 110 VAL A CA 1
ATOM 900 C C . VAL A 1 110 ? -9.972 -5.129 -10.058 1.00 50.59 110 VAL A C 1
ATOM 902 O O . VAL A 1 110 ? -10.547 -4.827 -9.015 1.00 50.59 110 VAL A O 1
ATOM 905 N N . HIS A 1 111 ? -9.999 -6.383 -10.521 1.00 47.19 111 HIS A N 1
ATOM 906 C CA . HIS A 1 111 ? -10.632 -7.511 -9.815 1.00 47.19 111 HIS A CA 1
ATOM 907 C C . HIS A 1 111 ? -9.700 -8.250 -8.842 1.00 47.19 111 HIS A C 1
ATOM 909 O O . HIS A 1 111 ? -10.151 -9.137 -8.120 1.00 47.19 111 HIS A O 1
ATOM 915 N N . LYS A 1 112 ? -8.421 -7.863 -8.782 1.00 44.38 112 LYS A N 1
ATOM 916 C CA . LYS A 1 112 ? -7.466 -8.261 -7.738 1.00 44.38 112 LYS A CA 1
ATOM 917 C C . LYS A 1 112 ? -7.219 -7.153 -6.713 1.00 44.38 112 LYS A C 1
ATOM 919 O O . LYS A 1 112 ? -6.262 -7.243 -5.944 1.00 44.38 112 LYS A O 1
ATOM 924 N N . ALA A 1 113 ? -8.089 -6.140 -6.643 1.00 41.97 113 ALA A N 1
ATOM 925 C CA . ALA A 1 113 ? -8.254 -5.421 -5.386 1.00 41.97 113 ALA A CA 1
ATOM 926 C C . ALA A 1 113 ? -8.548 -6.475 -4.306 1.00 41.97 113 ALA A C 1
ATOM 928 O O . ALA A 1 113 ? -9.400 -7.339 -4.543 1.00 41.97 113 ALA A O 1
ATOM 929 N N . PRO A 1 114 ? -7.835 -6.484 -3.169 1.00 44.28 114 PRO A N 1
ATOM 930 C CA . PRO A 1 114 ? -8.129 -7.449 -2.133 1.00 44.28 114 PRO A CA 1
ATOM 931 C C . PRO A 1 114 ? -9.590 -7.232 -1.728 1.00 44.28 114 PRO A C 1
ATOM 933 O O . PRO A 1 114 ? -9.971 -6.171 -1.238 1.00 44.28 114 PRO A O 1
ATOM 936 N N . MET A 1 115 ? -10.436 -8.244 -1.942 1.00 49.44 115 MET A N 1
ATOM 937 C CA . MET A 1 115 ? -11.373 -8.522 -0.867 1.00 49.44 115 MET A CA 1
ATOM 938 C C . MET A 1 115 ? -10.482 -8.783 0.342 1.00 49.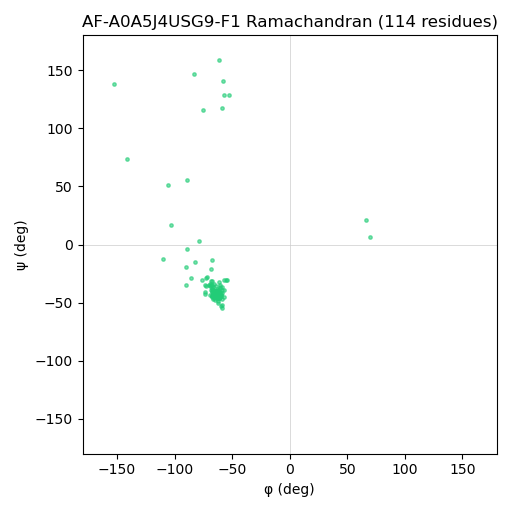44 115 MET A C 1
ATOM 940 O O . MET A 1 115 ? -9.579 -9.616 0.234 1.00 49.44 115 MET A O 1
ATOM 944 N N . ILE A 1 116 ? -10.780 -8.074 1.432 1.00 42.28 116 ILE A N 1
ATOM 945 C CA . ILE A 1 116 ? -10.083 -7.988 2.725 1.00 42.28 116 ILE A CA 1
ATOM 946 C C . ILE A 1 116 ? -9.343 -6.652 2.867 1.00 42.28 116 ILE A C 1
ATOM 948 O O . ILE A 1 116 ? -8.196 -6.516 2.396 1.00 42.28 116 ILE A O 1
#

Organism: NCBI:txid222440